Protein AF-A0A7S0YK14-F1 (afdb_monomer_lite)

Radius of gyration: 18.72 Å; chains: 1; bounding box: 48×20×50 Å

Structure (mmCIF, N/CA/C/O backbone):
data_AF-A0A7S0YK14-F1
#
_entry.id   AF-A0A7S0YK14-F1
#
loop_
_atom_site.group_PDB
_atom_site.id
_atom_site.type_symbol
_atom_site.label_atom_id
_atom_site.label_alt_id
_atom_site.label_comp_id
_atom_site.label_asym_id
_atom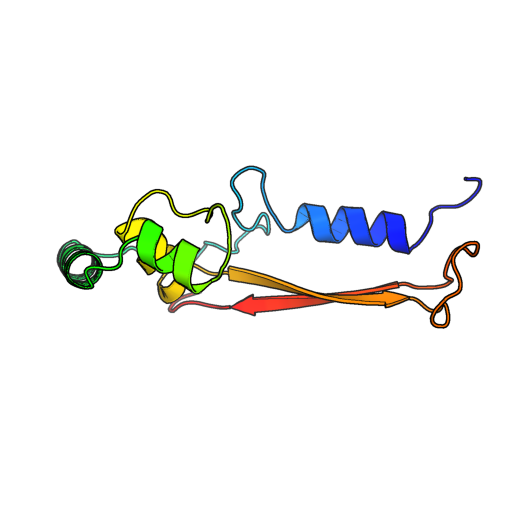_site.label_entity_id
_atom_site.label_seq_id
_atom_site.pdbx_PDB_ins_code
_atom_site.Cartn_x
_atom_site.Cartn_y
_atom_site.Cartn_z
_atom_site.occupancy
_atom_site.B_iso_or_equiv
_atom_site.auth_seq_id
_atom_site.auth_comp_id
_atom_site.auth_asym_id
_atom_site.auth_atom_id
_atom_site.pdbx_PDB_model_num
ATOM 1 N N . GLY A 1 1 ? 15.315 9.864 -23.351 1.00 62.72 1 GLY A N 1
ATOM 2 C CA . GLY A 1 1 ? 16.191 9.005 -24.172 1.00 62.72 1 GLY A CA 1
ATOM 3 C C . GLY A 1 1 ? 15.657 8.937 -25.588 1.00 62.72 1 GLY A C 1
ATOM 4 O O . GLY A 1 1 ? 14.673 9.601 -25.878 1.00 62.72 1 GLY A O 1
ATOM 5 N N . ILE A 1 2 ? 16.277 8.132 -26.452 1.00 81.94 2 ILE A N 1
ATOM 6 C CA . ILE A 1 2 ? 15.749 7.819 -27.796 1.00 81.94 2 ILE A CA 1
ATOM 7 C C . ILE A 1 2 ? 14.689 6.700 -27.783 1.00 81.94 2 ILE A C 1
ATOM 9 O O . ILE A 1 2 ? 14.095 6.408 -28.814 1.00 81.94 2 ILE A O 1
ATOM 13 N N . VAL A 1 3 ? 14.474 6.060 -26.629 1.00 88.44 3 VAL A N 1
ATOM 14 C CA . VAL A 1 3 ? 13.515 4.967 -26.425 1.00 88.44 3 VAL A CA 1
ATOM 15 C C . VAL A 1 3 ? 12.692 5.210 -25.163 1.00 88.44 3 VAL A C 1
ATOM 17 O O . VAL A 1 3 ? 13.166 5.875 -24.237 1.00 88.44 3 VAL A O 1
ATOM 20 N N . HIS A 1 4 ? 11.487 4.644 -25.136 1.00 86.88 4 HIS A N 1
ATOM 21 C CA . HIS A 1 4 ? 10.713 4.464 -23.911 1.00 86.88 4 HIS A CA 1
ATOM 22 C C . HIS A 1 4 ? 11.348 3.347 -23.081 1.00 86.88 4 HIS A C 1
ATOM 24 O O . HIS A 1 4 ? 11.647 2.269 -23.599 1.00 86.88 4 HIS A O 1
ATOM 30 N N . GLU A 1 5 ? 11.629 3.631 -21.813 1.00 92.44 5 GLU A N 1
ATOM 31 C CA . GLU A 1 5 ? 12.319 2.697 -20.930 1.00 92.44 5 GLU A CA 1
ATOM 32 C C . GLU A 1 5 ? 11.291 1.865 -20.154 1.00 92.44 5 GLU A C 1
ATOM 34 O O . GLU A 1 5 ? 10.497 2.447 -19.413 1.00 92.44 5 GLU A O 1
ATOM 39 N N . PRO A 1 6 ? 11.333 0.519 -20.222 1.00 93.44 6 PRO A N 1
ATOM 40 C CA . PRO A 1 6 ? 10.316 -0.323 -19.587 1.00 93.44 6 PRO A CA 1
ATOM 41 C C . PRO A 1 6 ? 10.134 -0.075 -18.085 1.00 93.44 6 PRO A C 1
ATOM 43 O O . PRO A 1 6 ? 9.027 -0.172 -17.568 1.00 93.44 6 PRO A O 1
ATOM 46 N N . ILE A 1 7 ? 11.216 0.254 -17.370 1.00 93.31 7 ILE A N 1
ATOM 47 C CA . ILE A 1 7 ? 11.150 0.545 -15.932 1.00 93.31 7 ILE A CA 1
ATOM 48 C C . ILE A 1 7 ? 10.482 1.895 -15.641 1.00 93.31 7 ILE A C 1
ATOM 50 O O . ILE A 1 7 ? 9.805 2.025 -14.625 1.00 93.31 7 ILE A O 1
ATOM 54 N N . ALA A 1 8 ? 10.646 2.884 -16.525 1.00 93.44 8 ALA A N 1
ATOM 55 C CA . ALA A 1 8 ? 10.003 4.184 -16.379 1.00 93.44 8 ALA A CA 1
ATOM 56 C C . ALA A 1 8 ? 8.493 4.056 -16.613 1.00 93.44 8 ALA A C 1
ATOM 58 O O . ALA A 1 8 ? 7.711 4.538 -15.797 1.00 93.44 8 ALA A O 1
ATOM 59 N N . ASP A 1 9 ? 8.092 3.327 -17.657 1.00 95.06 9 ASP A N 1
ATOM 60 C CA . ASP A 1 9 ? 6.680 3.059 -17.942 1.00 95.06 9 ASP A CA 1
ATOM 61 C C . ASP A 1 9 ? 6.030 2.250 -16.805 1.00 95.06 9 ASP A C 1
ATOM 63 O O . ASP A 1 9 ? 4.953 2.603 -16.323 1.00 95.06 9 ASP A O 1
ATOM 67 N N . LEU A 1 10 ? 6.716 1.216 -16.297 1.00 96.38 10 LEU A N 1
ATOM 68 C CA . LEU A 1 10 ? 6.241 0.446 -15.144 1.00 96.38 10 LEU A CA 1
ATOM 69 C C . LEU A 1 10 ? 6.098 1.319 -13.890 1.00 96.38 10 LEU A C 1
ATOM 71 O O . LEU A 1 10 ? 5.119 1.173 -13.164 1.00 96.38 10 LEU A O 1
ATOM 75 N N . ALA A 1 11 ? 7.037 2.232 -13.630 1.00 94.94 11 ALA A N 1
ATOM 76 C CA . ALA A 1 11 ? 6.951 3.141 -12.490 1.00 94.94 11 ALA A CA 1
ATOM 77 C C . ALA A 1 11 ? 5.727 4.064 -12.583 1.00 94.94 11 ALA A C 1
ATOM 79 O O . ALA A 1 11 ? 5.062 4.280 -11.573 1.00 94.94 11 ALA A O 1
ATOM 80 N N . VAL A 1 12 ? 5.391 4.558 -13.781 1.00 95.75 12 VAL A N 1
ATOM 81 C CA . VAL A 1 12 ? 4.173 5.355 -14.006 1.00 95.75 12 VAL A CA 1
ATOM 82 C C . VAL A 1 12 ? 2.918 4.525 -13.736 1.00 95.75 12 VAL A C 1
ATOM 84 O O . VAL A 1 12 ? 2.022 4.995 -13.038 1.00 95.75 12 VAL A O 1
ATOM 87 N N . ILE A 1 13 ? 2.867 3.283 -14.226 1.00 95.50 13 ILE A N 1
ATOM 88 C CA . ILE A 1 13 ? 1.733 2.378 -13.986 1.00 95.50 13 ILE A CA 1
ATOM 89 C C . ILE A 1 13 ? 1.576 2.103 -12.489 1.00 95.50 13 ILE A C 1
ATOM 91 O O . ILE A 1 13 ? 0.488 2.275 -11.948 1.00 95.50 13 ILE A O 1
ATOM 95 N N . LEU A 1 14 ? 2.655 1.729 -11.798 1.00 95.50 14 LEU A N 1
ATOM 96 C CA . LEU A 1 14 ? 2.611 1.437 -10.365 1.00 95.50 14 LEU A CA 1
ATOM 97 C C . LEU A 1 14 ? 2.227 2.671 -9.541 1.00 95.50 14 LEU A C 1
ATOM 99 O O . LEU A 1 14 ? 1.417 2.557 -8.627 1.00 95.50 14 LEU A O 1
ATOM 103 N N . ALA A 1 15 ? 2.741 3.851 -9.896 1.00 92.88 15 ALA A N 1
ATOM 104 C CA . ALA A 1 15 ? 2.360 5.106 -9.252 1.00 92.88 15 ALA A CA 1
ATOM 105 C C . ALA A 1 15 ? 0.888 5.474 -9.497 1.00 92.88 15 ALA A C 1
ATOM 107 O O . ALA A 1 15 ? 0.297 6.166 -8.676 1.00 92.88 15 ALA A O 1
ATOM 108 N N . SER A 1 16 ? 0.290 5.014 -10.601 1.00 94.50 16 SER A N 1
ATOM 109 C CA . SER A 1 16 ? -1.124 5.257 -10.908 1.00 94.50 16 SER A CA 1
ATOM 110 C C . SER A 1 16 ? -2.095 4.380 -10.112 1.00 94.50 16 SER A C 1
ATOM 112 O O . SER A 1 16 ? -3.289 4.655 -10.128 1.00 94.50 16 SER A O 1
ATOM 114 N N . LEU A 1 17 ? -1.607 3.343 -9.415 1.00 94.56 17 LEU A N 1
ATOM 115 C CA . LEU A 1 17 ? -2.445 2.462 -8.592 1.00 94.56 17 LEU A CA 1
ATOM 116 C C . LEU A 1 17 ? -2.888 3.121 -7.279 1.00 94.56 17 LEU A C 1
ATOM 118 O O . LEU A 1 17 ? -3.878 2.687 -6.689 1.00 94.56 17 LEU A O 1
ATOM 122 N N . GLU A 1 18 ? -2.193 4.170 -6.835 1.00 90.56 18 GLU A N 1
ATOM 123 C CA . GLU A 1 18 ? -2.516 4.928 -5.626 1.00 90.56 18 GLU A CA 1
ATOM 124 C C . GLU A 1 18 ? -2.837 6.393 -5.956 1.00 90.56 18 GLU A C 1
ATOM 126 O O . GLU A 1 18 ? -2.173 7.060 -6.750 1.00 90.56 18 GLU A O 1
ATOM 131 N N . GLY A 1 19 ? -3.885 6.910 -5.324 1.00 86.31 19 GLY A N 1
ATOM 132 C CA . GLY A 1 19 ? -4.312 8.296 -5.388 1.00 86.31 19 GLY A CA 1
ATOM 133 C C . GLY A 1 19 ? -3.504 9.206 -4.461 1.00 86.31 19 GLY A C 1
ATOM 134 O O . GLY A 1 19 ? -2.759 8.778 -3.581 1.00 86.31 19 GLY A O 1
ATOM 135 N N . LYS A 1 20 ? -3.695 10.520 -4.622 1.00 75.94 20 LYS A N 1
ATOM 136 C CA . LYS A 1 20 ? -2.990 11.557 -3.837 1.00 75.94 20 LYS A CA 1
ATOM 137 C C . LYS A 1 20 ? -3.295 11.522 -2.335 1.00 75.94 20 LYS A C 1
ATOM 139 O O . LYS A 1 20 ? -2.555 12.104 -1.547 1.00 75.94 20 LYS A O 1
ATOM 144 N N . ASP A 1 21 ? -4.396 10.894 -1.950 1.00 75.81 21 ASP A N 1
ATOM 145 C CA . ASP A 1 21 ? -4.846 10.713 -0.573 1.00 75.81 21 ASP A CA 1
ATOM 146 C C . ASP A 1 21 ? -4.414 9.364 0.029 1.00 75.81 21 ASP A C 1
ATOM 148 O O . ASP A 1 21 ? -4.752 9.084 1.179 1.00 75.81 21 ASP A O 1
ATOM 152 N N . GLY A 1 22 ? -3.643 8.558 -0.713 1.00 78.44 22 GLY A N 1
ATOM 153 C CA . GLY A 1 22 ? -3.208 7.222 -0.302 1.00 78.44 22 GLY A CA 1
ATOM 154 C C . GLY A 1 22 ? -4.283 6.145 -0.467 1.00 78.44 22 GLY A C 1
ATOM 155 O O . GLY A 1 22 ? -4.126 5.050 0.068 1.00 78.44 22 GLY A O 1
ATOM 156 N N . LYS A 1 23 ? -5.385 6.443 -1.170 1.00 89.00 23 LYS A N 1
ATOM 157 C CA . LYS A 1 23 ? -6.398 5.447 -1.544 1.00 89.00 23 LYS A CA 1
ATOM 158 C C . LYS A 1 23 ? -6.029 4.741 -2.838 1.00 89.00 23 LYS A C 1
ATOM 160 O O . LYS A 1 23 ? -5.255 5.258 -3.635 1.00 89.00 23 LYS A O 1
ATOM 165 N N . ILE A 1 24 ? -6.619 3.579 -3.076 1.00 94.06 24 ILE A N 1
ATOM 166 C CA . ILE A 1 24 ? -6.427 2.841 -4.324 1.00 94.06 24 ILE A CA 1
ATOM 167 C C . ILE A 1 24 ? -7.171 3.584 -5.441 1.00 94.06 24 ILE A C 1
ATOM 169 O O . ILE A 1 24 ? -8.342 3.920 -5.292 1.00 94.06 24 ILE A O 1
ATOM 173 N N . ALA A 1 25 ? -6.495 3.854 -6.555 1.00 94.69 25 ALA A N 1
ATOM 174 C CA . ALA A 1 25 ? -7.051 4.609 -7.682 1.00 94.69 25 ALA A CA 1
ATOM 175 C C . ALA A 1 25 ? -7.683 3.717 -8.770 1.00 94.69 25 ALA A C 1
ATOM 177 O O . ALA A 1 25 ? -8.113 4.214 -9.809 1.00 94.69 25 ALA A O 1
ATOM 178 N N . VAL A 1 26 ? -7.738 2.403 -8.542 1.00 92.81 26 VAL A N 1
ATOM 179 C CA . VAL A 1 26 ? -8.367 1.431 -9.444 1.00 92.81 26 VAL A CA 1
ATOM 180 C C . VAL A 1 26 ? -9.885 1.627 -9.440 1.00 92.81 26 VAL A C 1
ATOM 182 O O . VAL A 1 26 ? -10.519 1.605 -8.387 1.00 92.81 26 VAL A O 1
ATOM 185 N N . GLU A 1 27 ? -10.467 1.815 -10.623 1.00 93.44 27 GLU A N 1
ATOM 186 C CA . GLU A 1 27 ? -11.915 1.962 -10.797 1.00 93.44 27 GLU A CA 1
ATOM 187 C C . GLU A 1 27 ? -12.662 0.715 -10.299 1.00 93.44 27 GLU A C 1
ATOM 189 O O . GLU A 1 27 ? -12.197 -0.411 -10.477 1.00 93.44 27 GLU A O 1
ATOM 194 N N . GLY A 1 28 ? -13.796 0.920 -9.628 1.00 92.50 28 GLY A N 1
ATOM 195 C CA . GLY A 1 28 ? -14.617 -0.159 -9.074 1.00 92.50 28 GLY A CA 1
ATOM 196 C C . GLY A 1 28 ? -14.073 -0.811 -7.798 1.00 92.50 28 GLY A C 1
ATOM 197 O O . GLY A 1 28 ? -14.783 -1.583 -7.169 1.00 92.50 28 GLY A O 1
ATOM 198 N N . ILE A 1 29 ? -12.855 -0.486 -7.343 1.00 93.56 29 ILE A N 1
ATOM 199 C CA . ILE A 1 29 ? -12.237 -1.198 -6.209 1.00 93.56 29 ILE A CA 1
ATOM 200 C C . ILE A 1 29 ? -12.999 -1.044 -4.889 1.00 93.56 29 ILE A C 1
ATOM 202 O O . ILE A 1 29 ? -12.902 -1.903 -4.025 1.00 93.56 29 ILE A O 1
ATOM 206 N N . TYR A 1 30 ? -13.733 0.051 -4.711 1.00 92.50 30 TYR A N 1
ATOM 207 C CA . TYR A 1 30 ? -14.534 0.297 -3.510 1.00 92.50 30 TYR A CA 1
ATOM 208 C C . TYR A 1 30 ? -16.018 -0.044 -3.706 1.00 92.50 30 TYR A C 1
ATOM 210 O O . TYR A 1 30 ? -16.800 0.128 -2.773 1.00 92.50 30 TYR A O 1
ATOM 218 N N . GLU A 1 31 ? -16.421 -0.503 -4.892 1.00 93.94 31 GLU A N 1
ATOM 219 C CA . GLU A 1 31 ? -17.786 -0.982 -5.112 1.00 93.94 31 GLU A CA 1
ATOM 220 C C . GLU A 1 31 ? -18.010 -2.264 -4.303 1.00 93.94 31 GLU A C 1
ATOM 222 O O . GLU A 1 31 ? -17.107 -3.083 -4.161 1.00 93.94 31 GLU A O 1
ATOM 227 N N . GLY A 1 32 ? -19.190 -2.404 -3.699 1.00 90.31 32 GLY A N 1
ATOM 228 C CA . GLY A 1 32 ? -19.521 -3.560 -2.857 1.00 90.31 32 GLY A CA 1
ATOM 229 C C . GLY A 1 32 ? -18.952 -3.522 -1.434 1.00 90.31 32 GLY A C 1
ATOM 230 O O . GLY A 1 32 ? -19.478 -4.212 -0.565 1.00 90.31 32 GLY A O 1
ATOM 231 N N . VAL A 1 33 ? -17.969 -2.658 -1.137 1.00 92.88 33 VAL A N 1
ATOM 232 C CA . VAL A 1 33 ? -17.444 -2.506 0.231 1.00 92.88 33 VAL A CA 1
ATOM 233 C C . VAL A 1 33 ? -18.578 -2.109 1.174 1.00 92.88 33 VAL A C 1
ATOM 235 O O . VAL A 1 33 ? -19.137 -1.014 1.084 1.00 92.88 33 VAL A O 1
ATOM 238 N N . ARG A 1 34 ? -18.902 -3.018 2.095 1.00 90.50 34 ARG A N 1
ATOM 239 C CA . ARG A 1 34 ? -20.007 -2.860 3.037 1.00 90.50 34 ARG A CA 1
ATOM 240 C C . ARG A 1 34 ? -19.806 -1.643 3.941 1.00 90.50 34 ARG A C 1
ATOM 242 O O . ARG A 1 34 ? -18.754 -1.478 4.562 1.00 90.50 34 ARG A O 1
ATOM 249 N N . GLU A 1 35 ? -20.847 -0.824 4.067 1.00 89.81 35 GLU A N 1
ATOM 250 C CA . GLU A 1 35 ? -20.870 0.253 5.056 1.00 89.81 35 GLU A CA 1
ATOM 251 C C . GLU A 1 35 ? -20.988 -0.313 6.477 1.00 89.81 35 GLU A C 1
ATOM 253 O O . GLU A 1 35 ? -21.691 -1.294 6.725 1.00 89.81 35 GLU A O 1
ATOM 258 N N . LEU A 1 36 ? -20.272 0.312 7.410 1.00 90.25 36 LEU A N 1
ATOM 259 C CA . LEU A 1 36 ? -20.290 -0.065 8.821 1.00 90.25 36 LEU A CA 1
ATOM 260 C C . LEU A 1 36 ? -21.495 0.573 9.509 1.00 90.25 36 LEU A C 1
ATOM 262 O O . LEU A 1 36 ? -21.698 1.783 9.380 1.00 90.25 36 LEU A O 1
ATOM 266 N N . ASP A 1 37 ? -22.248 -0.220 10.267 1.00 92.62 37 ASP A N 1
ATOM 267 C CA . ASP A 1 37 ? -23.333 0.303 11.098 1.00 92.62 37 ASP A CA 1
ATOM 268 C C . ASP A 1 37 ? -22.807 0.964 12.392 1.00 92.62 37 ASP A C 1
ATOM 270 O O . ASP A 1 37 ? -21.622 0.883 12.729 1.00 92.62 37 ASP A O 1
ATOM 274 N N . GLU A 1 38 ? -23.683 1.663 13.123 1.00 93.94 38 GLU A N 1
ATOM 275 C CA . GLU A 1 38 ? -23.309 2.368 14.360 1.00 93.94 38 GLU A CA 1
ATOM 276 C C . GLU A 1 38 ? -22.740 1.421 15.428 1.00 93.94 38 GLU A C 1
ATOM 278 O O . GLU A 1 38 ? -21.761 1.752 16.095 1.00 93.94 38 GLU A O 1
ATOM 283 N N . VAL A 1 39 ? -23.292 0.211 15.543 1.00 93.94 39 VAL A N 1
ATOM 284 C CA . VAL A 1 39 ? -22.858 -0.787 16.531 1.00 93.94 39 VAL A CA 1
ATOM 285 C C . VAL A 1 39 ? -21.456 -1.300 16.1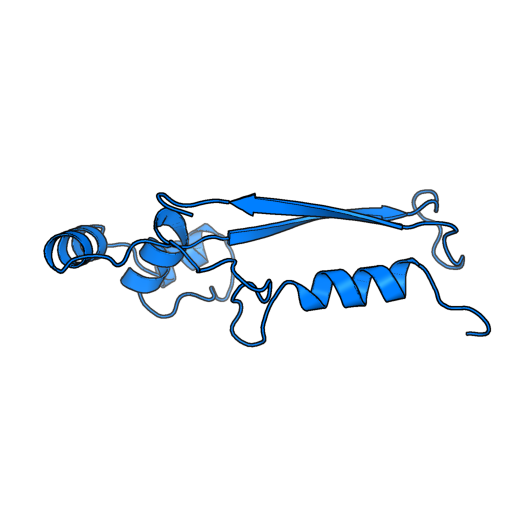97 1.00 93.94 39 VAL A C 1
ATOM 287 O O . VAL A 1 39 ? -20.631 -1.535 17.084 1.00 93.94 39 VAL A O 1
ATOM 290 N N . GLU A 1 40 ? -21.158 -1.488 14.918 1.00 90.94 40 GLU A N 1
ATOM 291 C CA . GLU A 1 40 ? -19.836 -1.860 14.438 1.00 90.94 40 GLU A CA 1
ATOM 292 C C . GLU A 1 40 ? -18.830 -0.735 14.646 1.00 90.94 40 GLU A C 1
ATOM 294 O O . GLU A 1 40 ? -17.722 -1.005 15.108 1.00 90.94 40 GLU A O 1
ATOM 299 N N . LEU A 1 41 ? -19.209 0.516 14.379 1.00 91.38 41 LEU A N 1
ATOM 300 C CA . LEU A 1 41 ? -18.355 1.672 14.648 1.00 91.38 41 LEU A CA 1
ATOM 301 C C . LEU A 1 41 ? -17.975 1.753 16.130 1.00 91.38 41 LEU A C 1
ATOM 303 O O . LEU A 1 41 ? -16.784 1.837 16.432 1.00 91.38 41 LEU A O 1
ATOM 307 N N . GLU A 1 42 ? -18.943 1.617 17.039 1.00 92.69 42 GLU A N 1
ATOM 308 C CA . GLU A 1 42 ? -18.691 1.589 18.486 1.00 92.69 42 GLU A CA 1
ATOM 309 C C . GLU A 1 42 ? -17.726 0.459 18.881 1.00 92.69 42 GLU A C 1
ATOM 311 O O . GLU A 1 42 ? -16.808 0.659 19.682 1.00 92.69 42 GLU A O 1
ATOM 316 N N . ARG A 1 43 ? -17.873 -0.732 18.284 1.00 92.69 43 ARG A N 1
ATOM 317 C CA . ARG A 1 43 ? -16.960 -1.865 18.525 1.00 92.69 43 ARG A CA 1
ATOM 318 C C . ARG A 1 43 ? -15.540 -1.577 18.054 1.00 92.69 43 ARG A C 1
ATOM 320 O O . ARG A 1 43 ? -14.594 -1.968 18.736 1.00 92.69 43 ARG A O 1
ATOM 327 N N . LEU A 1 44 ? -15.378 -0.928 16.901 1.00 91.44 44 LEU A N 1
ATOM 328 C CA . LEU A 1 44 ? -14.059 -0.567 16.376 1.00 91.44 44 LEU A CA 1
ATOM 329 C C . LEU A 1 44 ? -13.394 0.520 17.228 1.00 91.44 44 LEU A C 1
ATOM 331 O O . LEU A 1 44 ? -12.189 0.448 17.472 1.00 91.44 44 LEU A O 1
ATOM 335 N N . GLU A 1 45 ? -14.159 1.494 17.721 1.00 89.94 45 GLU A N 1
ATOM 336 C CA . GLU A 1 45 ? -13.652 2.523 18.638 1.00 89.94 45 GLU A CA 1
ATOM 337 C C . GLU A 1 45 ? -13.210 1.924 19.980 1.00 89.94 45 GLU A C 1
ATOM 339 O O . GLU A 1 45 ? -12.156 2.289 20.511 1.00 89.94 45 GLU A O 1
ATOM 344 N N . ALA A 1 46 ? -13.949 0.932 20.482 1.00 92.50 46 ALA A N 1
ATOM 345 C CA . ALA A 1 46 ? -13.634 0.235 21.727 1.00 92.50 46 ALA A CA 1
ATOM 346 C C . ALA A 1 46 ? -12.318 -0.571 21.687 1.00 92.50 46 ALA A C 1
ATOM 348 O O . ALA A 1 46 ? -11.812 -0.955 22.742 1.00 92.50 46 ALA A O 1
ATOM 349 N N . VAL A 1 47 ? -11.721 -0.803 20.508 1.00 90.25 47 VAL A N 1
ATOM 350 C CA . VAL A 1 47 ? -10.417 -1.484 20.371 1.00 90.25 47 VAL A CA 1
ATOM 351 C C . VAL A 1 47 ? -9.290 -0.700 21.059 1.00 90.25 47 VAL A C 1
ATOM 353 O O . VAL A 1 47 ? -8.304 -1.296 21.495 1.00 90.25 47 VAL A O 1
ATOM 356 N N . GLY A 1 48 ? -9.414 0.629 21.173 1.00 85.19 48 GLY A N 1
ATOM 357 C CA . GLY A 1 48 ? -8.470 1.453 21.939 1.00 85.19 48 GLY A CA 1
ATOM 358 C C . GLY A 1 48 ? -7.067 1.562 21.325 1.00 85.19 48 GLY A C 1
ATOM 359 O O . GLY A 1 48 ? -6.088 1.783 22.039 1.00 85.19 48 GLY A O 1
ATOM 360 N N . LEU A 1 49 ? -6.938 1.401 20.005 1.00 87.75 49 LEU A N 1
ATOM 361 C CA . LEU A 1 49 ? -5.662 1.548 19.300 1.00 87.75 49 LEU A CA 1
ATOM 362 C C . LEU A 1 49 ? -5.212 3.016 19.257 1.00 87.75 49 LEU A C 1
ATOM 364 O O . LEU A 1 49 ? -5.905 3.878 18.731 1.00 87.75 49 LEU A O 1
ATOM 368 N N . SER A 1 50 ? -4.008 3.308 19.747 1.00 90.88 50 SER A N 1
ATOM 369 C CA . SER A 1 50 ? -3.397 4.636 19.607 1.00 90.88 50 SER A CA 1
ATOM 370 C C . SER A 1 50 ? -2.556 4.721 18.336 1.00 90.88 50 SER A C 1
ATOM 372 O O . SER A 1 50 ? -1.670 3.893 18.115 1.00 90.88 50 SER A O 1
ATOM 374 N N . VAL A 1 51 ? -2.782 5.765 17.531 1.00 90.88 51 VAL A N 1
ATOM 375 C CA . VAL A 1 51 ? -1.986 6.056 16.326 1.00 90.88 51 VAL A CA 1
ATOM 376 C C . VAL A 1 51 ? -0.506 6.249 16.671 1.00 90.88 51 VAL A C 1
ATOM 378 O O . VAL A 1 51 ? 0.358 5.758 15.948 1.00 90.88 51 VAL A O 1
ATOM 381 N N . GLU A 1 52 ? -0.206 6.910 17.791 1.00 91.62 52 GLU A N 1
ATOM 382 C CA . GLU A 1 52 ? 1.165 7.181 18.240 1.00 91.62 52 GLU A CA 1
ATOM 383 C C . GLU A 1 52 ? 1.880 5.905 18.695 1.00 91.62 52 GLU A C 1
ATOM 385 O O . GLU A 1 52 ? 3.019 5.637 18.310 1.00 91.62 52 GLU A O 1
ATOM 390 N N . THR A 1 53 ? 1.207 5.079 19.500 1.00 91.44 53 THR A N 1
ATOM 391 C CA . THR A 1 53 ? 1.780 3.801 19.940 1.00 91.44 53 THR A CA 1
ATOM 392 C C . THR A 1 53 ? 2.003 2.877 18.746 1.00 91.44 53 THR A C 1
ATOM 394 O O . THR A 1 53 ? 3.028 2.199 18.672 1.00 91.44 53 THR A O 1
ATOM 397 N N . TYR A 1 54 ? 1.075 2.890 17.788 1.00 92.12 54 TYR A N 1
ATOM 398 C CA . TYR A 1 54 ? 1.160 2.090 16.576 1.00 92.12 54 TYR A CA 1
ATOM 399 C C . TYR A 1 54 ? 2.311 2.524 15.660 1.00 92.12 54 TYR A C 1
ATOM 401 O O . TYR A 1 54 ? 3.108 1.683 15.240 1.00 92.12 54 TYR A O 1
ATOM 409 N N . SER A 1 55 ? 2.454 3.825 15.384 1.00 92.75 55 SER A N 1
ATOM 410 C CA . SER A 1 55 ? 3.554 4.339 14.556 1.00 92.75 55 SER A CA 1
ATOM 411 C C . SER A 1 55 ? 4.918 4.059 15.191 1.00 92.75 55 SER A C 1
ATOM 413 O O . SER A 1 55 ? 5.834 3.596 14.507 1.00 92.75 55 SER A O 1
ATOM 415 N N . LYS A 1 56 ? 5.029 4.233 16.515 1.00 94.19 56 LYS A N 1
ATOM 416 C CA . LYS A 1 56 ? 6.238 3.918 17.283 1.00 94.19 56 LYS A CA 1
ATOM 417 C C . LYS A 1 56 ? 6.592 2.433 17.220 1.00 94.19 56 LYS A C 1
ATOM 419 O O . LYS A 1 56 ? 7.763 2.109 17.045 1.00 94.19 56 LYS A O 1
ATOM 424 N N . ALA A 1 57 ? 5.606 1.541 17.329 1.00 93.31 57 ALA A N 1
ATOM 425 C CA . ALA A 1 57 ? 5.824 0.098 17.226 1.00 93.31 57 ALA A CA 1
ATOM 426 C C . ALA A 1 57 ? 6.317 -0.326 15.830 1.00 93.31 57 ALA A C 1
ATOM 428 O O . ALA A 1 57 ? 7.134 -1.236 15.722 1.00 93.31 57 ALA A O 1
ATOM 429 N N . LEU A 1 58 ? 5.858 0.352 14.774 1.00 93.12 58 LEU A N 1
ATOM 430 C CA . LEU A 1 58 ? 6.318 0.132 13.399 1.00 93.12 58 LEU A CA 1
ATOM 431 C C . LEU A 1 58 ? 7.656 0.818 13.076 1.00 93.12 58 LEU A C 1
ATOM 433 O O . LEU A 1 58 ? 8.228 0.562 12.019 1.00 93.12 58 LEU A O 1
ATOM 437 N N . GLY A 1 59 ? 8.148 1.704 13.945 1.00 94.38 59 GLY A N 1
ATOM 438 C CA . GLY A 1 59 ? 9.354 2.492 13.687 1.00 94.38 59 GLY A CA 1
ATOM 439 C C . GLY A 1 59 ? 9.183 3.543 12.584 1.00 94.38 59 GLY A C 1
ATOM 440 O O . GLY A 1 59 ? 10.171 3.952 11.976 1.00 94.38 59 GLY A O 1
ATOM 441 N N . VAL A 1 60 ? 7.949 3.982 12.308 1.00 92.31 60 VAL A N 1
ATOM 442 C CA . VAL A 1 60 ? 7.649 4.984 11.273 1.00 92.31 60 VAL A CA 1
ATOM 443 C C . VAL A 1 60 ? 7.297 6.328 11.901 1.00 92.31 60 VAL A C 1
ATOM 445 O O . VAL A 1 60 ? 6.585 6.398 12.900 1.00 92.31 60 VAL A O 1
ATOM 448 N N . GLY A 1 61 ? 7.764 7.424 11.296 1.00 87.75 61 GLY A N 1
ATOM 449 C CA . GLY A 1 61 ? 7.490 8.772 11.808 1.00 87.75 61 GLY A CA 1
ATOM 450 C C . GLY A 1 61 ? 6.022 9.191 11.680 1.00 87.75 61 GLY A C 1
ATOM 451 O O . GLY A 1 61 ? 5.539 10.010 12.458 1.00 87.75 61 GLY A O 1
ATOM 452 N N . LYS A 1 62 ? 5.299 8.633 10.702 1.00 85.75 62 LYS A N 1
ATOM 453 C CA . LYS A 1 62 ? 3.888 8.928 10.459 1.00 85.75 62 LYS A CA 1
ATOM 454 C C . LYS A 1 62 ? 3.210 7.768 9.738 1.00 85.75 62 LYS A C 1
ATOM 456 O O . LYS A 1 62 ? 3.825 7.120 8.897 1.00 85.75 62 LYS A O 1
ATOM 461 N N . VAL A 1 63 ? 1.936 7.553 10.048 1.00 87.62 63 VAL A N 1
ATOM 462 C CA . VAL A 1 63 ? 1.029 6.677 9.298 1.00 87.62 63 VAL A CA 1
ATOM 463 C C . VAL A 1 63 ? -0.037 7.518 8.591 1.00 87.62 63 VAL A C 1
ATOM 465 O O . VAL A 1 63 ? -0.275 8.668 8.965 1.00 87.62 63 VAL A O 1
ATOM 468 N N . TYR A 1 64 ? -0.673 6.961 7.561 1.00 84.12 64 TYR A N 1
ATOM 469 C CA . TYR A 1 64 ? -1.728 7.655 6.812 1.00 84.12 64 TYR A CA 1
ATOM 470 C C . TYR A 1 64 ? -2.993 7.900 7.645 1.00 84.12 64 TYR A C 1
ATOM 472 O O . TYR A 1 64 ? -3.644 8.933 7.486 1.00 84.12 64 TYR A O 1
ATOM 480 N N . ALA A 1 65 ? -3.313 6.980 8.559 1.00 87.06 65 ALA A N 1
ATOM 481 C CA . ALA A 1 65 ? -4.451 7.104 9.459 1.00 87.06 65 ALA A CA 1
ATOM 482 C C . ALA A 1 65 ? -4.288 8.303 10.408 1.00 87.06 65 ALA A C 1
ATOM 484 O O . ALA A 1 65 ? -3.262 8.445 11.076 1.00 87.06 65 ALA A O 1
ATOM 485 N N . LYS A 1 66 ? -5.312 9.161 10.472 1.00 86.44 66 LYS A N 1
ATOM 486 C CA . LYS A 1 66 ? -5.318 10.363 11.324 1.00 86.44 66 LYS A CA 1
ATOM 487 C C . LYS A 1 66 ? -5.940 10.096 12.688 1.00 86.44 66 LYS A C 1
ATOM 489 O O . LYS A 1 66 ? -5.530 10.712 13.667 1.00 86.44 66 LYS A O 1
ATOM 494 N N . THR A 1 67 ? -6.912 9.191 12.744 1.00 90.81 67 THR A N 1
ATOM 495 C CA . THR A 1 67 ? -7.613 8.818 13.972 1.00 90.81 67 THR A CA 1
ATOM 496 C C . THR A 1 67 ? -7.412 7.334 14.302 1.00 90.81 67 THR A C 1
ATOM 498 O O . THR A 1 67 ? -7.127 6.534 13.404 1.00 90.81 67 THR A O 1
ATOM 501 N N . PRO A 1 68 ? -7.571 6.941 15.580 1.00 90.75 68 PRO A N 1
ATOM 502 C CA . PRO A 1 68 ? -7.685 5.542 15.993 1.00 90.75 68 PRO A CA 1
ATOM 503 C C . PRO A 1 68 ? -8.665 4.732 15.145 1.00 90.75 68 PRO A C 1
ATOM 505 O O . PRO A 1 68 ? -8.332 3.649 14.675 1.00 90.75 68 PRO A O 1
ATOM 508 N N . LEU A 1 69 ? -9.853 5.286 14.898 1.00 91.19 69 LEU A N 1
ATOM 509 C CA . LEU A 1 69 ? -10.889 4.618 14.124 1.00 91.19 69 LEU A CA 1
ATOM 510 C C . LEU A 1 69 ? -10.458 4.413 12.668 1.00 91.19 69 LEU A C 1
ATOM 512 O O . LEU A 1 69 ? -10.612 3.314 12.138 1.00 91.19 69 LEU A O 1
ATOM 516 N N . ASP A 1 70 ? -9.862 5.429 12.034 1.00 90.75 70 ASP A N 1
ATOM 517 C CA . ASP A 1 70 ? -9.340 5.310 10.666 1.00 90.75 70 ASP A CA 1
ATOM 518 C C . ASP A 1 70 ? -8.276 4.221 10.565 1.00 90.75 70 ASP A C 1
ATOM 520 O O . ASP A 1 70 ? -8.233 3.487 9.579 1.00 90.75 70 ASP A O 1
ATOM 524 N N . LEU A 1 71 ? -7.415 4.111 11.579 1.00 91.38 71 LEU A N 1
ATOM 525 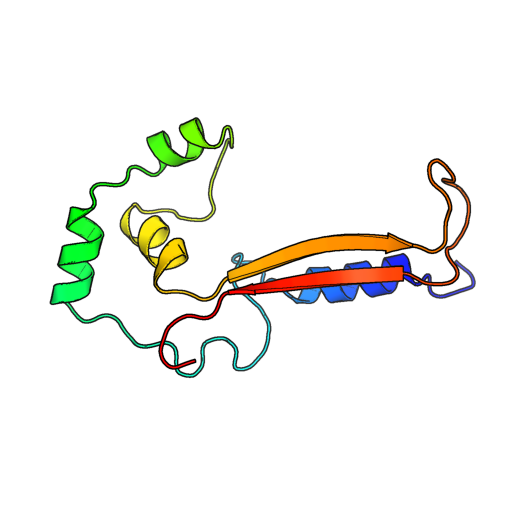C CA . LEU A 1 71 ? -6.365 3.101 11.622 1.00 91.38 71 LEU A CA 1
ATOM 526 C C . LEU A 1 71 ? -6.960 1.691 11.614 1.00 91.38 71 LEU A C 1
ATOM 528 O O . LEU A 1 71 ? -6.508 0.837 10.850 1.00 91.38 71 LEU A O 1
ATOM 532 N N . VAL A 1 72 ? -7.979 1.461 12.441 1.00 92.75 72 VAL A N 1
ATOM 533 C CA . VAL A 1 72 ? -8.661 0.166 12.527 1.00 92.75 72 VAL A CA 1
ATOM 534 C C . VAL A 1 72 ? -9.430 -0.126 11.237 1.00 92.75 72 VAL A C 1
ATOM 536 O O . VAL A 1 72 ? -9.242 -1.188 10.640 1.00 92.75 72 VAL A O 1
ATOM 539 N N . LYS A 1 73 ? -10.218 0.840 10.746 1.00 91.94 73 LYS A N 1
ATOM 540 C CA . LYS A 1 73 ? -10.975 0.719 9.490 1.00 91.94 73 LYS A CA 1
ATOM 541 C C . LYS A 1 73 ? -10.071 0.399 8.306 1.00 91.94 73 LYS A C 1
ATOM 543 O O . LYS A 1 73 ? -10.357 -0.529 7.559 1.00 91.94 73 LYS A O 1
ATOM 548 N N . SER A 1 74 ? -8.955 1.114 8.166 1.00 90.12 74 SER A N 1
ATOM 549 C CA . SER A 1 74 ? -8.013 0.912 7.055 1.00 90.12 74 SER A CA 1
ATOM 550 C C . SER A 1 74 ? -7.385 -0.478 7.058 1.00 90.12 74 SER A C 1
ATOM 552 O O . SER A 1 74 ? -6.942 -0.951 6.019 1.00 90.12 74 SER A O 1
ATOM 554 N N . ARG A 1 75 ? -7.317 -1.130 8.223 1.00 89.50 75 ARG A N 1
ATOM 555 C CA . ARG A 1 75 ? -6.690 -2.442 8.364 1.00 89.50 75 ARG A CA 1
ATOM 556 C C . ARG A 1 75 ? -7.666 -3.601 8.193 1.00 89.50 75 ARG A C 1
ATOM 558 O O . ARG A 1 75 ? -7.234 -4.671 7.776 1.00 89.50 75 ARG A O 1
ATOM 565 N N . TRP A 1 76 ? -8.930 -3.423 8.574 1.00 91.38 76 TRP A N 1
ATOM 566 C CA . TRP A 1 76 ? -9.900 -4.525 8.659 1.00 91.38 76 TRP A CA 1
ATOM 567 C C . TRP A 1 76 ? -11.114 -4.371 7.747 1.00 91.38 76 TRP A C 1
ATOM 569 O O . TRP A 1 76 ? -11.736 -5.372 7.410 1.00 91.38 76 TRP A O 1
ATOM 579 N N . CYS A 1 77 ? -11.466 -3.143 7.370 1.00 92.31 77 CYS A N 1
ATOM 580 C CA . CYS A 1 77 ? -12.738 -2.839 6.713 1.00 92.31 77 CYS A CA 1
ATOM 581 C C . CYS A 1 77 ? -12.571 -2.217 5.325 1.00 92.31 77 CYS A C 1
ATOM 583 O O . CYS A 1 77 ? -13.552 -2.093 4.605 1.00 92.31 77 CYS A O 1
ATOM 585 N N . LEU A 1 78 ? -11.357 -1.815 4.945 1.00 92.38 78 LEU A N 1
ATOM 586 C CA . LEU A 1 78 ? -11.072 -1.235 3.636 1.00 92.38 78 LEU A CA 1
ATOM 587 C C . LEU A 1 78 ? -10.090 -2.113 2.853 1.00 92.38 78 LEU A C 1
ATOM 589 O O . LEU A 1 78 ? -9.185 -2.698 3.459 1.00 92.38 78 LEU A O 1
ATOM 593 N N . PRO A 1 79 ? -10.225 -2.186 1.517 1.00 94.25 79 PRO A N 1
ATOM 594 C CA . PRO A 1 79 ? -9.234 -2.851 0.691 1.00 94.25 79 PRO A CA 1
ATOM 595 C C . PRO A 1 79 ? -7.886 -2.139 0.783 1.00 94.25 79 PRO A C 1
ATOM 597 O O . PRO A 1 79 ? -7.810 -0.918 0.952 1.00 94.25 79 PRO A O 1
ATOM 600 N N . SER A 1 80 ? -6.811 -2.906 0.625 1.00 92.75 80 SER A N 1
ATOM 601 C CA . SER A 1 80 ? -5.449 -2.369 0.582 1.00 92.75 80 SER A CA 1
ATOM 602 C C . SER A 1 80 ? -4.664 -2.950 -0.586 1.00 92.75 80 SER A C 1
ATOM 604 O O . SER A 1 80 ? -4.862 -4.101 -0.971 1.00 92.75 80 SER A O 1
ATOM 606 N N . LEU A 1 81 ? -3.779 -2.138 -1.159 1.00 93.88 81 LEU A N 1
ATOM 607 C CA . LEU A 1 81 ? -2.877 -2.524 -2.236 1.00 93.88 81 LEU A CA 1
ATOM 608 C C . LEU A 1 81 ? -1.442 -2.430 -1.726 1.00 93.88 81 LEU A C 1
ATOM 610 O O . LEU A 1 81 ? -1.108 -1.576 -0.909 1.00 93.88 81 LEU A O 1
ATOM 614 N N . SER A 1 82 ? -0.581 -3.342 -2.161 1.00 92.75 82 SER A N 1
ATOM 615 C CA . SER A 1 82 ? 0.833 -3.320 -1.790 1.00 92.75 82 SER A CA 1
ATOM 616 C C . SER A 1 82 ? 1.699 -3.775 -2.947 1.00 92.75 82 SER A C 1
ATOM 618 O O . SER A 1 82 ? 1.494 -4.852 -3.504 1.00 92.75 82 SER A O 1
ATOM 620 N N . ILE A 1 83 ? 2.704 -2.971 -3.286 1.00 95.12 83 ILE A N 1
ATOM 621 C CA . ILE A 1 83 ? 3.721 -3.336 -4.272 1.00 95.12 83 ILE A CA 1
ATOM 622 C C . ILE A 1 83 ? 4.749 -4.228 -3.571 1.00 95.12 83 ILE A C 1
ATOM 624 O O . ILE A 1 83 ? 5.468 -3.784 -2.679 1.00 95.12 83 ILE A O 1
ATOM 628 N N . GLY A 1 84 ? 4.801 -5.499 -3.961 1.00 94.12 84 GLY A N 1
ATOM 629 C CA . GLY A 1 84 ? 5.676 -6.498 -3.351 1.00 94.12 84 GLY A CA 1
ATOM 630 C C . GLY A 1 84 ? 7.081 -6.508 -3.946 1.00 94.12 84 GLY A C 1
ATOM 631 O O . GLY A 1 84 ? 8.063 -6.518 -3.207 1.00 94.12 84 GLY A O 1
ATOM 632 N N . SER A 1 85 ? 7.200 -6.506 -5.278 1.00 95.06 85 SER A N 1
ATOM 633 C CA . SER A 1 85 ? 8.510 -6.470 -5.937 1.00 95.06 85 SER A CA 1
ATOM 634 C C . SER A 1 85 ? 8.486 -5.765 -7.287 1.00 95.06 85 SER A C 1
ATOM 636 O O . SER A 1 85 ? 7.469 -5.729 -7.982 1.00 95.06 85 SER A O 1
ATOM 638 N N . ILE A 1 86 ? 9.642 -5.211 -7.653 1.00 94.69 86 ILE A N 1
ATOM 639 C CA . ILE A 1 86 ? 9.932 -4.691 -8.986 1.00 94.69 86 ILE A CA 1
ATOM 640 C C . ILE A 1 86 ? 11.221 -5.365 -9.447 1.00 94.69 86 ILE A C 1
ATOM 642 O O . ILE A 1 86 ? 12.280 -5.189 -8.846 1.00 94.69 86 ILE A O 1
ATOM 646 N N . GLU A 1 87 ? 11.125 -6.151 -10.509 1.00 93.94 87 GLU A N 1
ATOM 647 C CA . GLU A 1 87 ? 12.238 -6.884 -11.106 1.00 93.94 87 GLU A CA 1
ATOM 648 C C . GLU A 1 87 ? 12.520 -6.365 -12.511 1.00 93.94 87 GLU A C 1
ATOM 650 O O . GLU A 1 87 ? 11.629 -5.901 -13.221 1.00 93.94 87 GLU A O 1
ATOM 655 N N . THR A 1 88 ? 13.775 -6.467 -12.938 1.00 93.44 88 THR A N 1
ATOM 656 C CA . THR A 1 88 ? 14.177 -6.136 -14.307 1.00 93.44 88 THR A CA 1
ATOM 657 C C . THR A 1 88 ? 15.077 -7.225 -14.863 1.00 93.44 88 THR A C 1
ATOM 659 O O . THR A 1 88 ? 15.635 -8.026 -14.119 1.00 93.44 88 THR A O 1
ATOM 662 N N . THR A 1 89 ? 15.275 -7.230 -16.179 1.00 92.19 89 THR A N 1
ATOM 663 C CA . THR A 1 89 ? 16.227 -8.144 -16.830 1.00 92.19 89 THR A CA 1
ATOM 664 C C . THR A 1 89 ? 17.693 -7.841 -16.512 1.00 92.19 89 THR A C 1
ATOM 666 O O . THR A 1 89 ? 18.569 -8.600 -16.926 1.00 92.19 89 THR A O 1
ATOM 669 N N . ASN A 1 90 ? 17.995 -6.715 -15.859 1.00 90.50 90 ASN A N 1
ATOM 670 C CA . ASN A 1 90 ? 19.364 -6.396 -15.478 1.00 90.50 90 ASN A CA 1
ATOM 671 C C . ASN A 1 90 ? 19.808 -7.318 -14.339 1.00 90.50 90 ASN A C 1
ATOM 673 O O . ASN A 1 90 ? 19.072 -7.545 -13.381 1.00 90.50 90 ASN A O 1
ATOM 677 N N . LEU A 1 91 ? 21.043 -7.813 -14.423 1.00 80.25 91 LEU A N 1
ATOM 678 C CA . LEU A 1 91 ? 21.668 -8.498 -13.295 1.00 80.25 91 LEU A CA 1
ATOM 679 C C . LEU A 1 91 ? 21.893 -7.512 -12.145 1.00 80.25 91 LEU A C 1
ATOM 681 O O . LEU A 1 91 ? 22.027 -6.301 -12.363 1.00 80.25 91 LEU A O 1
ATOM 685 N N . SER A 1 92 ? 21.982 -8.044 -10.927 1.00 77.75 92 SER A N 1
ATOM 686 C CA . SER A 1 92 ? 22.313 -7.249 -9.749 1.00 77.75 92 SER A CA 1
ATOM 687 C C . SER A 1 92 ? 23.584 -6.422 -9.985 1.00 77.75 92 SER A C 1
ATOM 689 O O . SER A 1 92 ? 24.524 -6.842 -10.663 1.00 77.75 92 SER A O 1
ATOM 691 N N . HIS A 1 93 ? 23.591 -5.205 -9.442 1.00 76.62 93 HIS A N 1
ATOM 692 C CA . HIS A 1 93 ? 24.705 -4.256 -9.526 1.00 76.62 93 HIS A CA 1
ATOM 693 C C . HIS A 1 93 ? 25.040 -3.693 -10.927 1.00 76.62 93 HIS A C 1
ATOM 695 O O . HIS A 1 93 ? 26.125 -3.143 -11.124 1.00 76.62 93 HIS A O 1
ATOM 701 N N . GLN A 1 94 ? 24.123 -3.761 -11.903 1.00 80.44 94 GLN A N 1
ATOM 702 C CA . GLN A 1 94 ? 24.271 -3.072 -13.196 1.00 80.44 94 GLN A CA 1
ATOM 703 C C . GLN A 1 94 ? 23.408 -1.800 -13.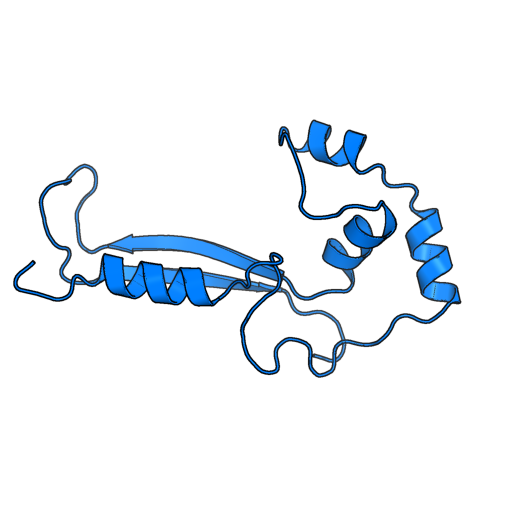266 1.00 80.44 94 GLN A C 1
ATOM 705 O O . GLN A 1 94 ? 22.189 -1.875 -13.368 1.00 80.44 94 GLN A O 1
ATOM 710 N N . PHE A 1 95 ? 24.050 -0.624 -13.259 1.00 70.38 95 PHE A N 1
ATOM 711 C CA . PHE A 1 95 ? 23.376 0.672 -13.041 1.00 70.38 95 PHE A CA 1
ATOM 712 C C . PHE A 1 95 ? 23.341 1.617 -14.260 1.00 70.38 95 PHE A C 1
ATOM 714 O O . PHE A 1 95 ? 22.879 2.747 -14.154 1.00 70.38 95 PHE A O 1
ATOM 721 N N . ARG A 1 96 ? 23.849 1.191 -15.427 1.00 82.44 96 ARG A N 1
ATOM 722 C CA . ARG A 1 96 ? 23.936 2.015 -16.656 1.00 82.44 96 ARG A CA 1
ATOM 723 C C . ARG A 1 96 ? 23.475 1.253 -17.900 1.00 82.44 96 ARG A C 1
ATOM 725 O O . ARG A 1 96 ? 24.161 1.236 -18.919 1.00 82.44 96 ARG A O 1
ATOM 732 N N . LYS A 1 97 ? 22.351 0.546 -17.784 1.00 86.88 97 LYS A N 1
ATOM 733 C CA . LYS A 1 97 ? 21.734 -0.201 -18.885 1.00 86.88 97 LYS A CA 1
ATOM 734 C C . LYS A 1 97 ? 20.224 -0.077 -18.816 1.00 86.88 97 LYS A C 1
ATOM 736 O O . LYS A 1 97 ? 19.644 -0.311 -17.758 1.00 86.88 97 LYS A O 1
ATOM 741 N N . ILE A 1 98 ? 19.615 0.221 -19.958 1.00 90.12 98 ILE A N 1
ATOM 742 C CA . ILE A 1 98 ? 18.164 0.168 -20.114 1.00 90.12 98 ILE A CA 1
ATOM 743 C C . ILE A 1 98 ? 17.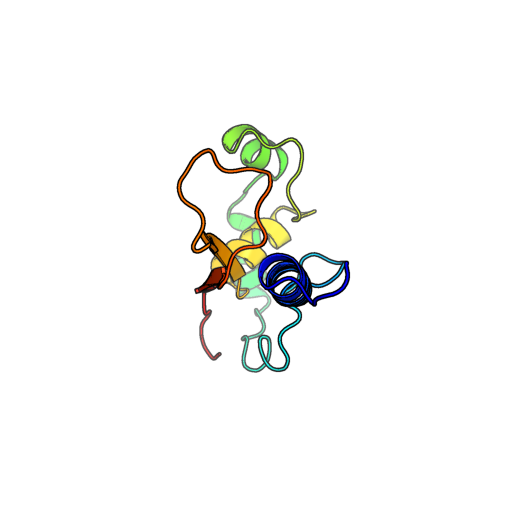765 -1.316 -20.118 1.00 90.12 98 ILE A C 1
ATOM 745 O O . ILE A 1 98 ? 18.261 -2.063 -20.969 1.00 90.12 98 ILE A O 1
ATOM 749 N N . PRO A 1 99 ? 16.935 -1.778 -19.165 1.00 91.00 99 PRO A N 1
ATOM 750 C CA . PRO A 1 99 ? 16.504 -3.166 -19.134 1.00 91.00 99 PRO A CA 1
ATOM 751 C C . PRO A 1 99 ? 15.603 -3.470 -20.335 1.00 91.00 99 PRO A C 1
ATOM 753 O O . PRO A 1 99 ? 14.818 -2.629 -20.766 1.00 91.00 99 PRO A O 1
ATOM 756 N N . LYS A 1 100 ? 15.681 -4.701 -20.852 1.00 92.25 100 LYS A N 1
ATOM 757 C CA . LYS A 1 100 ? 14.812 -5.175 -21.938 1.00 92.25 100 LYS A CA 1
ATOM 758 C C . LYS A 1 100 ? 13.367 -5.358 -21.464 1.00 92.25 100 LYS A C 1
ATOM 760 O O . LYS A 1 100 ? 12.447 -5.184 -22.254 1.00 92.25 100 LYS A O 1
ATOM 765 N N . ALA A 1 101 ? 13.175 -5.737 -20.201 1.00 92.94 101 ALA A N 1
ATOM 766 C CA . ALA A 1 101 ? 11.860 -5.889 -19.590 1.00 92.94 101 ALA A CA 1
ATOM 767 C C . ALA A 1 101 ? 11.905 -5.579 -18.088 1.00 92.94 101 ALA A C 1
ATOM 769 O O . ALA A 1 101 ? 12.955 -5.699 -17.445 1.00 92.94 101 ALA A O 1
ATOM 770 N N . ALA A 1 102 ? 10.745 -5.209 -17.549 1.00 94.88 102 ALA A N 1
ATOM 771 C CA . ALA A 1 102 ? 10.503 -5.001 -16.131 1.00 94.88 102 ALA A CA 1
ATOM 772 C C . ALA A 1 102 ? 9.195 -5.699 -15.725 1.00 94.88 102 ALA A C 1
ATOM 774 O O . ALA A 1 102 ? 8.261 -5.775 -16.523 1.00 94.88 102 ALA A O 1
ATOM 775 N N . VAL A 1 103 ? 9.142 -6.222 -14.503 1.00 96.12 103 VAL A N 1
ATOM 776 C CA . VAL A 1 103 ? 7.981 -6.917 -13.935 1.00 96.12 103 VAL A CA 1
ATOM 777 C C . VAL A 1 103 ? 7.695 -6.320 -12.566 1.00 96.12 103 VAL A C 1
ATOM 779 O O . VAL A 1 103 ? 8.542 -6.370 -11.677 1.00 96.12 103 VAL A O 1
ATOM 782 N N . GLY A 1 104 ? 6.499 -5.761 -12.397 1.00 96.50 104 GLY A N 1
ATOM 783 C CA . GLY A 1 104 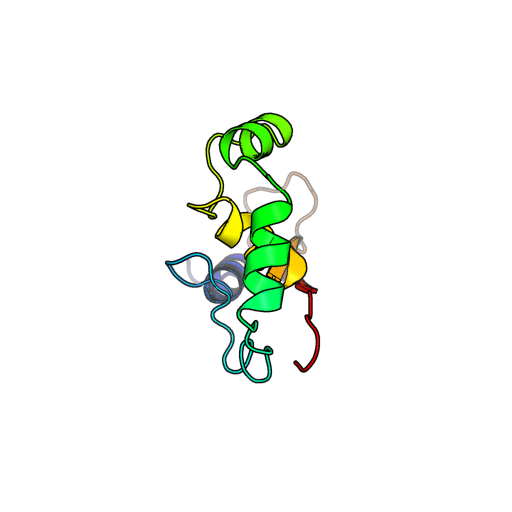? 5.977 -5.345 -11.099 1.00 96.50 104 GLY A CA 1
ATOM 784 C C . GLY A 1 104 ? 5.030 -6.406 -10.553 1.00 96.50 104 GLY A C 1
ATOM 785 O O . GLY A 1 104 ? 4.228 -6.961 -11.303 1.00 96.50 104 GLY A O 1
ATOM 786 N N . ARG A 1 105 ? 5.114 -6.690 -9.255 1.00 96.75 105 ARG A N 1
ATOM 787 C CA . ARG A 1 105 ? 4.154 -7.542 -8.546 1.00 96.75 105 ARG A CA 1
ATOM 788 C C . ARG A 1 105 ? 3.478 -6.725 -7.464 1.00 96.75 105 ARG A C 1
ATOM 790 O O . ARG A 1 105 ? 4.155 -6.172 -6.599 1.00 96.75 105 ARG A O 1
ATOM 797 N N . ALA A 1 106 ? 2.156 -6.677 -7.518 1.00 95.06 106 ALA A N 1
ATOM 798 C CA . ALA A 1 106 ? 1.323 -6.053 -6.508 1.00 95.06 106 ALA A CA 1
ATOM 799 C C . ALA A 1 106 ? 0.312 -7.069 -5.978 1.00 95.06 106 ALA A C 1
ATOM 801 O O . ALA A 1 106 ? -0.119 -7.968 -6.703 1.00 95.06 106 ALA A O 1
ATOM 802 N N . SER A 1 107 ? -0.048 -6.905 -4.715 1.00 94.31 107 SER A N 1
ATOM 803 C CA . SER A 1 107 ? -1.066 -7.689 -4.031 1.00 94.31 107 SER A CA 1
ATOM 804 C C . SER A 1 107 ? -2.213 -6.778 -3.638 1.00 94.31 107 SER A C 1
ATOM 806 O O . SER A 1 107 ? -1.992 -5.625 -3.267 1.00 94.31 107 SER A O 1
ATOM 808 N N . LEU A 1 108 ? -3.423 -7.322 -3.692 1.00 93.06 108 LEU A N 1
ATOM 809 C CA . LEU A 1 108 ? -4.639 -6.662 -3.250 1.00 93.06 108 LEU A CA 1
ATOM 810 C C . LEU A 1 108 ? -5.254 -7.486 -2.118 1.00 93.06 108 LEU A C 1
ATOM 812 O O . LEU A 1 108 ? -5.376 -8.707 -2.225 1.00 93.06 108 LEU A O 1
ATOM 816 N N . PHE A 1 109 ? -5.614 -6.815 -1.033 1.00 93.25 109 PHE A N 1
ATOM 817 C CA . PHE A 1 109 ? -6.368 -7.390 0.067 1.00 93.25 109 PHE A CA 1
ATOM 818 C C . PHE A 1 109 ? -7.836 -7.017 -0.093 1.00 93.25 109 PHE A C 1
ATOM 820 O O . PHE A 1 109 ? -8.162 -5.829 -0.137 1.00 93.25 109 PHE A O 1
ATOM 827 N N . PHE A 1 110 ? -8.690 -8.034 -0.164 1.00 92.50 110 PHE A N 1
ATOM 828 C CA . PHE A 1 110 ? -10.132 -7.867 -0.256 1.00 92.50 110 PHE A CA 1
ATOM 829 C C . PHE A 1 110 ? -10.782 -7.871 1.126 1.00 92.50 110 PHE A C 1
ATOM 831 O O . PHE A 1 110 ? -10.308 -8.528 2.056 1.00 92.50 110 PHE A O 1
ATOM 838 N N . VAL A 1 111 ? -11.896 -7.164 1.230 1.00 93.44 111 VAL A N 1
ATOM 839 C CA . VAL A 1 111 ? -12.805 -7.150 2.372 1.00 93.44 111 VAL A CA 1
ATOM 840 C C . VAL A 1 111 ? -14.134 -7.800 1.969 1.00 93.44 111 VAL A C 1
ATOM 842 O O . VAL A 1 111 ? -14.360 -8.028 0.780 1.00 93.44 111 VAL A O 1
ATOM 845 N N . PRO A 1 112 ? -14.996 -8.173 2.931 1.00 89.12 112 PRO A N 1
ATOM 846 C CA . PRO A 1 112 ? -16.279 -8.791 2.614 1.00 89.12 112 PRO A CA 1
ATOM 847 C C . PRO A 1 112 ? -17.109 -7.966 1.623 1.00 89.12 112 PRO A C 1
ATOM 849 O O . PRO A 1 112 ? -17.090 -6.736 1.675 1.00 89.12 112 PRO A O 1
ATOM 852 N N . ASP A 1 113 ? -17.852 -8.680 0.775 1.00 87.31 113 ASP A N 1
ATOM 853 C CA . ASP A 1 113 ? -18.833 -8.144 -0.179 1.00 87.31 113 ASP A CA 1
ATOM 854 C C . ASP A 1 113 ? -18.260 -7.322 -1.362 1.00 87.31 113 ASP A C 1
ATOM 856 O O . ASP A 1 113 ? -19.029 -6.707 -2.100 1.00 87.31 113 ASP A O 1
ATOM 860 N N . GLN A 1 114 ? -16.934 -7.372 -1.586 1.00 81.06 114 GLN A N 1
ATOM 861 C CA . GLN A 1 114 ? -16.241 -6.858 -2.788 1.00 81.06 114 GLN A CA 1
ATOM 862 C C . GLN A 1 114 ? -16.304 -7.782 -4.008 1.00 81.06 114 GLN A C 1
ATOM 864 O O . GLN A 1 114 ? -16.238 -9.022 -3.834 1.00 81.06 114 GLN A O 1
#

Secondary structure (DSSP, 8-state):
--S--HHHHHHHHHHTTB-TTSSB-STTTTTT-PPPPHHHHHHHHTT---HHHHHHHHT-S--S--SHHHHHHHHHTS-EEEEEEEEESSPTT--S---S-EEEEEEEE--TT-

Organism: NCBI:txid464990

InterPro domains:
  IPR051458 Cytosolic and Metallo Dipeptidase [PTHR43270] (1-114)

Foldseek 3Di:
DVDDFQVVVVVVVVVCQADPLRDGNDPCQCPQQDDDDPVRLVVQVVVPDDQVVVCVVVVHPHDSDPDSSSVSCVVARHKDKDWDDKDFCDDPPDDPDRTPHIDTDMDMDDYPRD

Sequence (114 aa):
GIVHEPIADLAVILASLEGKDGKIAVEGIYEGVRELDEVELERLEAVGLSVETYSKALGVGKVYAKTPLDLVKSRWCLPSLSIGSIETTNLSHQFRKIPKAAVGRASLFFVPDQ

pLDDT: mean 90.42, std 5.53, range [62.72, 96.75]